Protein AF-A0A5J4XM76-F1 (afdb_monomer)

Solvent-accessible surface area (backbone atoms only — not comparable to full-atom values): 7111 Å² total; per-residue (Å²): 136,79,88,76,78,77,72,75,62,87,79,72,77,69,90,67,58,90,87,62,90,78,57,60,19,90,88,78,70,42,76,53,85,45,40,11,32,33,34,82,80,26,38,50,35,26,38,70,64,37,71,64,51,81,80,51,97,56,82,68,82,48,66,47,76,49,61,82,87,66,57,77,40,66,38,89,89,71,36,30,52,26,81,40,70,67,57,42,52,53,51,53,53,54,51,51,51,54,47,69,75,51,71,86,72,69,78,78,76,82,128

Foldseek 3Di:
DDPDPPPPPPDPPDPQPPPHDFDAFPPPRHTAPKWKAFPPLQAIGRPVVVVVVPPDPDDGPDIDIDDPVQDWDAAPVRNHIDSDPVVNVVVVVVVVVVCVVPVPDDDPPDD

Sequence (111 aa):
MAQKDAQAQIGQLHNRATGSKTHFCISCNFPVAVYGRTWPCLHTYCLSCASDLDKCRTDVARVERIPCEQGLFISPATLQGFKTEQELAEHARQVKTNIAAHPALTPVAAR

Mean predicted aligned error: 10.76 Å

Nearest PDB structures (foldseek):
  3vk6-assembly1_A-2  TM=5.866E-01  e=1.531E-03  Mus musculus
  2yu4-assembly1_A  TM=4.021E-01  e=2.283E+00  Homo sapiens
  7p47-assembly1_A  TM=3.131E-01  e=4.384E+00  Saccharomyces cerevisiae
  8ro1-assembly1_q  TM=3.365E-01  e=4.995E+00  Caenorhabditis elegans
  8wjl-assembly1_C  TM=2.214E-01  e=2.283E+00  Saccharomyces cerevisiae S288C

pLDDT: mean 78.37, std 18.32, range [33.97, 95.56]

Secondary structure 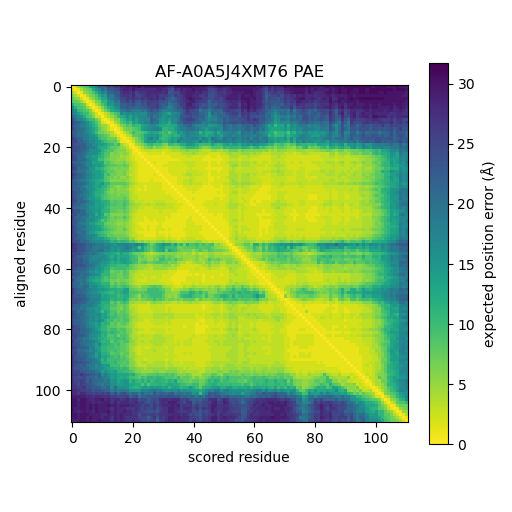(DSSP, 8-state):
---------TT------TT----B-TTT-SBPSSEEEEETT-BEEEHHHHHT-TT-SS---EEEEEPGGG--EE-TTT-BEESSHHHHHHHHHHHHHHHHH----------

Structure (mmCIF, N/CA/C/O backbone):
data_AF-A0A5J4XM76-F1
#
_entry.id   AF-A0A5J4XM76-F1
#
loop_
_atom_site.group_PDB
_atom_site.id
_atom_site.type_symbol
_atom_site.label_atom_id
_atom_site.label_alt_id
_atom_site.label_comp_id
_atom_site.label_asym_id
_atom_site.label_entity_id
_atom_site.label_seq_id
_atom_site.pdbx_PDB_ins_code
_atom_site.Cartn_x
_atom_site.Cartn_y
_atom_site.Cartn_z
_atom_site.occupancy
_atom_site.B_iso_or_equiv
_atom_site.auth_seq_id
_atom_site.auth_comp_id
_atom_site.auth_asym_id
_atom_site.auth_atom_id
_atom_site.pdbx_PDB_model_num
ATOM 1 N N . MET A 1 1 ? -6.686 1.970 38.652 1.00 33.97 1 MET A N 1
ATOM 2 C CA . MET A 1 1 ? -7.791 1.086 38.226 1.00 33.97 1 MET A CA 1
ATOM 3 C C . MET A 1 1 ? -8.083 1.370 36.757 1.00 33.97 1 MET A C 1
ATOM 5 O O . MET A 1 1 ? -8.403 2.502 36.440 1.00 33.97 1 MET A O 1
ATOM 9 N N . ALA A 1 2 ? -7.862 0.355 35.912 1.00 38.84 2 ALA A N 1
ATOM 10 C CA . ALA A 1 2 ? -8.247 0.185 34.503 1.00 38.84 2 ALA A CA 1
ATOM 11 C C . ALA A 1 2 ? -8.014 1.348 33.508 1.00 38.84 2 ALA A C 1
ATOM 13 O O . ALA A 1 2 ? -8.884 2.190 33.292 1.00 38.84 2 ALA A O 1
ATOM 14 N N . GLN A 1 3 ? -6.878 1.298 32.800 1.00 39.31 3 GLN A N 1
ATOM 15 C CA . GLN A 1 3 ? -6.765 1.847 31.446 1.00 39.31 3 GLN A CA 1
ATOM 16 C C . GLN A 1 3 ? -7.721 1.047 30.556 1.00 39.31 3 GLN A C 1
ATOM 18 O O . GLN A 1 3 ? -7.561 -0.158 30.382 1.00 39.31 3 GLN A O 1
ATOM 23 N N . LYS A 1 4 ? -8.780 1.697 30.078 1.00 35.94 4 LYS A N 1
ATOM 24 C CA . LYS A 1 4 ? -9.735 1.096 29.153 1.00 35.94 4 LYS A CA 1
ATOM 25 C C . LYS A 1 4 ? -9.160 1.296 27.760 1.00 35.94 4 LYS A C 1
ATOM 27 O O . LYS A 1 4 ? -9.349 2.356 27.169 1.00 35.94 4 LYS A O 1
ATOM 32 N N . ASP A 1 5 ? -8.402 0.310 27.293 1.00 38.38 5 ASP A N 1
ATOM 33 C CA . ASP A 1 5 ? -7.953 0.240 25.909 1.00 38.38 5 ASP A CA 1
ATOM 34 C C . ASP A 1 5 ? -9.181 0.417 25.017 1.00 38.38 5 ASP A C 1
ATOM 36 O O . ASP A 1 5 ? -10.093 -0.415 24.999 1.00 38.38 5 ASP A O 1
ATOM 40 N N . ALA A 1 6 ? -9.254 1.566 24.344 1.00 48.53 6 ALA A N 1
ATOM 41 C CA . ALA A 1 6 ? -10.253 1.828 23.331 1.00 48.53 6 ALA A CA 1
ATOM 42 C C . ALA A 1 6 ? -9.966 0.853 22.194 1.00 48.53 6 ALA A C 1
ATOM 44 O O . ALA A 1 6 ? -9.147 1.109 21.313 1.00 48.53 6 ALA A O 1
ATOM 45 N N . GLN A 1 7 ? -10.597 -0.313 22.278 1.00 47.38 7 GLN A N 1
ATOM 46 C CA . GLN A 1 7 ? -10.613 -1.326 21.249 1.00 47.38 7 GLN A CA 1
ATOM 47 C C . GLN A 1 7 ? -11.178 -0.652 20.002 1.00 47.38 7 GLN A C 1
ATOM 49 O O . GLN A 1 7 ? -12.389 -0.487 19.870 1.00 47.38 7 GLN A O 1
ATOM 54 N N . ALA A 1 8 ? -10.281 -0.153 19.146 1.00 48.31 8 ALA A N 1
ATOM 55 C CA . ALA A 1 8 ? -10.629 0.532 17.917 1.00 48.31 8 ALA A CA 1
ATOM 56 C C . ALA A 1 8 ? -11.474 -0.441 17.101 1.00 48.31 8 ALA A C 1
ATOM 58 O O . ALA A 1 8 ? -10.967 -1.423 16.555 1.00 48.31 8 ALA A O 1
ATOM 59 N N . GLN A 1 9 ? -12.781 -0.205 17.125 1.00 47.38 9 GLN A N 1
ATOM 60 C CA . GLN A 1 9 ? -13.790 -1.072 16.556 1.00 47.38 9 GLN A CA 1
ATOM 61 C C . GLN A 1 9 ? -13.486 -1.194 15.062 1.00 47.38 9 GLN A C 1
ATOM 63 O O . GLN A 1 9 ? -13.622 -0.240 14.292 1.00 47.38 9 GLN A O 1
ATOM 68 N N . ILE A 1 10 ? -12.959 -2.354 14.668 1.00 47.81 10 ILE A N 1
ATOM 69 C CA . ILE A 1 10 ? -12.607 -2.650 13.283 1.00 47.81 10 ILE A CA 1
ATOM 70 C C . ILE A 1 10 ? -13.899 -2.504 12.474 1.00 47.81 10 ILE A C 1
ATOM 72 O O . ILE A 1 10 ? -14.883 -3.179 12.761 1.00 47.81 10 ILE A O 1
ATOM 76 N N . GLY A 1 11 ? -13.907 -1.589 11.502 1.00 51.78 11 GLY A N 1
ATOM 77 C CA . GLY A 1 11 ? -15.078 -1.336 10.662 1.00 51.78 11 GLY A CA 1
ATOM 78 C C . GLY A 1 11 ? -15.863 -0.057 10.956 1.00 51.78 11 GLY A C 1
ATOM 79 O O . GLY A 1 11 ? -16.968 0.071 10.434 1.00 51.78 11 GLY A O 1
ATOM 80 N N . GLN A 1 12 ? -15.338 0.912 11.723 1.00 52.78 12 GLN A N 1
ATOM 81 C CA . GLN A 1 12 ? -15.961 2.241 11.737 1.00 52.78 12 GLN A CA 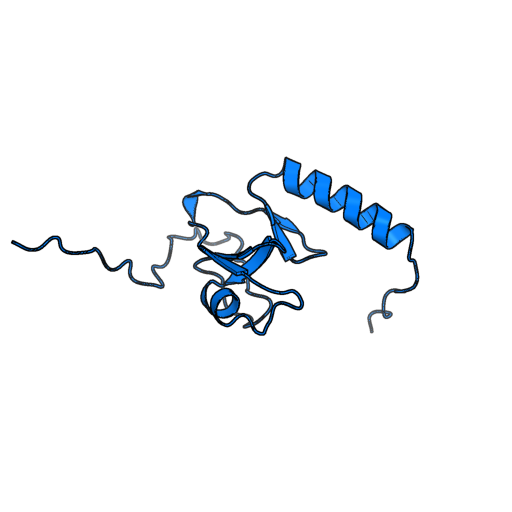1
ATOM 82 C C . GLN A 1 12 ? -16.049 2.813 10.313 1.00 52.78 12 GLN A C 1
ATOM 84 O O . GLN A 1 12 ? -15.040 3.026 9.631 1.00 52.78 12 GLN A O 1
ATOM 89 N N . LEU A 1 13 ? -17.287 3.061 9.884 1.00 53.25 13 LEU A N 1
ATOM 90 C CA . LEU A 1 13 ? -17.622 3.824 8.692 1.00 53.25 13 LEU A CA 1
ATOM 91 C C . LEU A 1 13 ? -17.057 5.233 8.873 1.00 53.25 13 LEU A C 1
ATOM 93 O O . LEU A 1 13 ? -17.649 6.070 9.550 1.00 53.25 13 LEU A O 1
ATOM 97 N N . HIS A 1 14 ? -15.900 5.501 8.269 1.00 59.56 14 HIS A N 1
ATOM 98 C CA . HIS A 1 14 ? -15.515 6.881 8.000 1.00 59.56 14 HIS A CA 1
ATOM 99 C C . HIS A 1 14 ? -16.675 7.553 7.266 1.00 59.56 14 HIS A C 1
ATOM 101 O O . HIS A 1 14 ? -17.270 6.939 6.374 1.00 59.56 14 HIS A O 1
ATOM 107 N N . ASN A 1 15 ? -16.985 8.799 7.629 1.00 58.00 15 ASN A N 1
ATOM 108 C CA . ASN A 1 15 ? -18.004 9.583 6.945 1.00 58.00 15 ASN A CA 1
ATOM 109 C C . ASN A 1 15 ? -17.481 9.942 5.545 1.00 58.00 15 ASN A C 1
ATOM 111 O O . ASN A 1 15 ? -16.861 10.980 5.319 1.00 58.00 15 ASN A O 1
ATOM 115 N N . ARG A 1 16 ? -17.616 8.992 4.622 1.00 61.66 16 ARG A N 1
ATOM 116 C CA . ARG A 1 16 ? -17.251 9.138 3.221 1.00 61.66 16 ARG A CA 1
ATOM 117 C C . ARG A 1 16 ? -18.349 9.970 2.586 1.00 61.66 16 ARG A C 1
ATOM 119 O O . ARG A 1 16 ? -19.467 9.487 2.435 1.00 61.66 16 ARG A O 1
ATOM 126 N N . ALA A 1 17 ? -18.036 11.214 2.227 1.00 58.47 17 ALA A N 1
ATOM 127 C CA . ALA A 1 17 ? -18.958 12.036 1.456 1.00 58.47 17 ALA A CA 1
ATOM 128 C C . ALA A 1 17 ? -19.424 11.245 0.222 1.00 58.47 17 ALA A C 1
ATOM 130 O O . ALA A 1 17 ? -18.605 10.613 -0.461 1.00 58.47 17 ALA A O 1
ATOM 131 N N . THR A 1 18 ? -20.731 11.245 -0.040 1.00 53.22 18 THR A N 1
ATOM 132 C CA . THR A 1 18 ? -21.314 10.613 -1.228 1.00 53.22 18 THR A CA 1
ATOM 133 C C . THR A 1 18 ? -20.566 11.093 -2.475 1.00 53.22 18 THR A C 1
ATOM 135 O O . THR A 1 18 ? -20.424 12.294 -2.685 1.00 53.22 18 THR A O 1
ATOM 138 N N . GLY A 1 19 ? -20.039 10.159 -3.274 1.00 58.53 19 GLY A N 1
ATOM 139 C CA . GLY A 1 19 ? -19.197 10.454 -4.445 1.00 58.53 19 GLY A CA 1
ATOM 140 C C . GLY A 1 19 ? -17.680 10.343 -4.217 1.00 58.53 19 GLY A C 1
ATOM 141 O O . GLY A 1 19 ? -16.917 10.411 -5.179 1.00 58.53 19 GLY A O 1
ATOM 142 N N . SER A 1 20 ? -17.214 10.119 -2.984 1.00 68.62 20 SER A N 1
ATOM 143 C CA . SER A 1 20 ? -15.793 9.842 -2.718 1.00 68.62 20 SER A CA 1
ATOM 144 C C . SER A 1 20 ? -15.363 8.470 -3.261 1.00 68.62 20 SER A C 1
ATOM 146 O O . SER A 1 20 ? -16.063 7.462 -3.124 1.00 68.62 20 SER A O 1
ATOM 148 N N . LYS A 1 21 ? -14.187 8.424 -3.904 1.00 72.38 21 LYS A N 1
ATOM 149 C CA . LYS A 1 21 ? -13.643 7.196 -4.502 1.00 72.38 21 LYS A CA 1
ATOM 150 C C . LYS A 1 21 ? -13.337 6.178 -3.401 1.00 72.38 21 LYS A C 1
ATOM 152 O O . LYS A 1 21 ? -12.589 6.462 -2.470 1.00 72.38 21 LYS A O 1
ATOM 157 N N . THR A 1 22 ? -13.900 4.979 -3.525 1.00 81.88 22 THR A N 1
ATOM 158 C CA . THR A 1 22 ? -13.629 3.850 -2.628 1.00 81.88 22 THR A CA 1
ATOM 159 C C . THR A 1 22 ? -12.720 2.852 -3.324 1.00 81.88 22 THR A C 1
ATOM 161 O O . THR A 1 22 ? -12.989 2.436 -4.446 1.00 81.88 22 THR A O 1
ATOM 164 N N . HIS A 1 23 ? -11.643 2.463 -2.648 1.00 87.00 23 HIS A N 1
ATOM 165 C CA . HIS A 1 23 ? -10.743 1.428 -3.135 1.00 87.00 23 HIS A CA 1
ATOM 166 C C . HIS A 1 23 ? -11.276 0.055 -2.732 1.00 87.00 23 HIS A C 1
ATOM 168 O O . HIS A 1 23 ? -11.796 -0.119 -1.626 1.00 87.00 23 HIS A O 1
ATOM 174 N N . PHE A 1 24 ? -11.094 -0.917 -3.617 1.00 90.94 24 PHE A N 1
ATOM 175 C CA . PHE A 1 24 ? -11.437 -2.314 -3.389 1.00 90.94 24 PHE A CA 1
ATOM 176 C C . PHE A 1 24 ? -10.154 -3.129 -3.280 1.00 90.94 24 PHE A C 1
ATOM 178 O O . PHE A 1 24 ? -9.197 -2.905 -4.022 1.00 90.94 24 PHE A O 1
ATOM 185 N N . CYS A 1 25 ? -10.110 -4.058 -2.328 1.00 91.62 25 CYS A N 1
ATOM 186 C CA . CYS A 1 25 ? -8.972 -4.954 -2.209 1.00 91.62 25 CYS A CA 1
ATOM 187 C C . CYS A 1 25 ? -8.967 -5.923 -3.390 1.00 91.62 25 CYS A C 1
ATOM 189 O O . CYS A 1 25 ? -9.942 -6.634 -3.596 1.00 91.62 25 CYS A O 1
ATOM 191 N N . ILE A 1 26 ? -7.849 -6.021 -4.107 1.00 89.94 26 ILE A N 1
ATOM 192 C CA . ILE A 1 26 ? -7.730 -6.940 -5.247 1.00 89.94 26 ILE A CA 1
ATOM 193 C C . ILE A 1 26 ? -7.840 -8.425 -4.853 1.00 89.94 26 ILE A C 1
ATOM 195 O O . ILE A 1 26 ? -8.186 -9.253 -5.685 1.00 89.94 26 ILE A O 1
ATOM 199 N N . SER A 1 27 ? -7.561 -8.770 -3.591 1.00 90.88 27 SER A N 1
ATOM 200 C CA . SER A 1 27 ? -7.591 -10.159 -3.113 1.00 90.88 27 SER A CA 1
ATOM 201 C C . SER A 1 27 ? -9.007 -10.631 -2.765 1.00 90.88 27 SER A C 1
ATOM 203 O O . SER A 1 27 ? -9.424 -11.698 -3.205 1.00 90.88 27 SER A O 1
ATOM 205 N N . CYS A 1 28 ? -9.758 -9.845 -1.985 1.00 92.44 28 CYS A N 1
ATOM 206 C CA . CYS A 1 28 ? -11.095 -10.231 -1.514 1.00 92.44 28 CYS A CA 1
ATOM 207 C C . CYS A 1 28 ? -12.251 -9.477 -2.184 1.00 92.44 28 CYS A C 1
ATOM 209 O O . CYS A 1 28 ? -13.407 -9.757 -1.891 1.00 92.44 28 CYS A O 1
ATOM 211 N N . ASN A 1 29 ? -11.957 -8.512 -3.058 1.00 93.50 29 ASN A N 1
ATOM 212 C CA . ASN A 1 29 ? -12.925 -7.657 -3.748 1.00 93.50 29 ASN A CA 1
ATOM 213 C C . ASN A 1 29 ? -13.890 -6.882 -2.825 1.00 93.50 29 ASN A C 1
ATOM 215 O O . ASN A 1 29 ? -14.963 -6.458 -3.248 1.00 93.50 29 ASN A O 1
ATOM 219 N N . PHE A 1 30 ? -13.507 -6.660 -1.564 1.00 90.50 30 PHE A N 1
ATOM 220 C CA . PHE A 1 30 ? -14.269 -5.841 -0.621 1.00 90.50 30 PHE A CA 1
ATOM 221 C C . PHE A 1 30 ? -13.698 -4.420 -0.501 1.00 90.50 30 PHE A C 1
ATOM 223 O O . PHE A 1 30 ? -12.486 -4.228 -0.673 1.00 90.50 30 PHE A O 1
ATOM 230 N N . PRO A 1 31 ? -14.539 -3.418 -0.174 1.00 90.50 31 PRO A N 1
ATOM 231 C CA . PRO A 1 31 ? -14.085 -2.069 0.141 1.00 90.50 31 PRO A CA 1
ATOM 232 C C . PRO A 1 31 ? -13.003 -2.062 1.223 1.00 90.50 31 PRO A C 1
ATOM 234 O O . PRO A 1 31 ? -13.156 -2.673 2.282 1.00 90.50 31 PRO A O 1
ATOM 237 N N . VAL A 1 32 ? -11.912 -1.334 0.987 1.00 88.56 32 VAL A N 1
ATOM 238 C CA . VAL A 1 32 ? -10.830 -1.232 1.969 1.00 88.56 32 VAL A CA 1
ATOM 239 C C . VAL A 1 32 ? -11.187 -0.193 3.030 1.00 88.56 32 VAL A C 1
ATOM 241 O O . VAL A 1 32 ? -11.328 0.997 2.731 1.00 88.56 32 VAL A O 1
ATOM 244 N N . ALA A 1 33 ? -11.329 -0.650 4.275 1.00 87.12 33 ALA A N 1
ATOM 245 C CA . ALA A 1 33 ? -11.465 0.214 5.449 1.00 87.12 33 ALA A CA 1
ATOM 246 C C . ALA A 1 33 ? -10.101 0.599 6.039 1.00 87.12 33 ALA A C 1
ATOM 248 O O . ALA A 1 33 ? -9.893 1.746 6.412 1.00 87.12 33 ALA A O 1
ATOM 249 N N . VAL A 1 34 ? -9.173 -0.360 6.103 1.00 88.31 34 VAL A N 1
ATOM 250 C CA . VAL A 1 34 ? -7.813 -0.181 6.625 1.00 88.31 34 VAL A CA 1
ATOM 251 C C . VAL A 1 34 ? -6.847 -0.902 5.700 1.00 88.31 34 VAL A C 1
ATOM 253 O O . VAL A 1 34 ? -7.082 -2.062 5.346 1.00 88.31 34 VAL A O 1
ATOM 256 N N . TYR A 1 35 ? -5.764 -0.228 5.327 1.00 92.69 35 TYR A N 1
ATOM 257 C CA . TYR A 1 35 ? -4.716 -0.817 4.505 1.00 92.69 35 TYR A CA 1
ATOM 258 C C . TYR A 1 35 ? -3.686 -1.557 5.354 1.00 92.69 35 TYR A C 1
ATOM 260 O O . TYR A 1 35 ? -3.312 -1.113 6.442 1.00 92.69 35 TYR A O 1
ATOM 268 N N . GLY A 1 36 ? -3.203 -2.674 4.819 1.00 93.56 36 GLY A N 1
ATOM 269 C CA . GLY A 1 36 ? -1.998 -3.347 5.283 1.00 93.56 36 GLY A CA 1
ATOM 270 C C . GLY A 1 36 ? -0.934 -3.298 4.191 1.00 93.56 36 GLY A C 1
ATOM 271 O O . GLY A 1 36 ? -1.219 -3.651 3.045 1.00 93.56 36 GLY A O 1
ATOM 272 N N . ARG A 1 37 ? 0.277 -2.862 4.546 1.00 94.50 37 ARG A N 1
ATOM 273 C CA . ARG A 1 37 ? 1.453 -2.836 3.671 1.00 94.50 37 ARG A CA 1
ATOM 274 C C . ARG A 1 37 ? 2.456 -3.896 4.109 1.00 94.50 37 ARG A C 1
ATOM 276 O O . ARG A 1 37 ? 2.907 -3.892 5.250 1.00 94.50 37 ARG A O 1
ATOM 283 N N . THR A 1 38 ? 2.825 -4.797 3.213 1.00 94.38 38 THR A N 1
ATOM 284 C CA . THR A 1 38 ? 3.783 -5.872 3.494 1.00 94.38 38 THR A CA 1
ATOM 285 C C . THR A 1 38 ? 5.220 -5.356 3.401 1.00 94.38 38 THR A C 1
ATOM 287 O O . THR A 1 38 ? 5.545 -4.546 2.539 1.00 94.38 38 THR A O 1
ATOM 290 N N . TRP A 1 39 ? 6.118 -5.829 4.261 1.00 92.75 39 TRP A N 1
ATOM 291 C CA . TRP A 1 39 ? 7.550 -5.508 4.211 1.00 92.75 39 TRP A CA 1
ATOM 292 C C . TRP A 1 39 ? 8.349 -6.779 3.885 1.00 92.75 39 TRP A C 1
ATOM 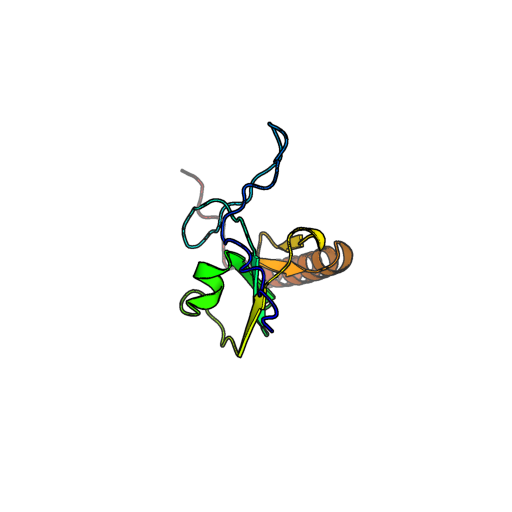294 O O . TRP A 1 39 ? 8.049 -7.808 4.497 1.00 92.75 39 TRP A O 1
ATOM 304 N N . PRO A 1 40 ? 9.360 -6.747 2.988 1.00 92.69 40 PRO A N 1
ATOM 305 C CA . PRO A 1 40 ? 9.975 -5.581 2.324 1.00 92.69 40 PRO A CA 1
ATOM 306 C C . PRO A 1 40 ? 9.340 -5.153 1.010 1.00 92.69 40 PRO A C 1
ATOM 308 O O . PRO A 1 40 ? 9.658 -4.081 0.512 1.00 92.69 40 PRO A O 1
ATOM 311 N N . CYS A 1 41 ? 8.489 -5.980 0.416 1.00 93.00 41 CYS A N 1
ATOM 312 C CA . CYS A 1 41 ? 8.031 -5.760 -0.954 1.00 93.00 41 CYS A CA 1
ATOM 313 C C . CYS A 1 41 ? 7.093 -4.558 -1.125 1.00 93.00 41 CYS A C 1
ATOM 315 O O . CYS A 1 41 ? 6.895 -4.114 -2.247 1.00 93.00 41 CYS A O 1
ATOM 317 N N . LEU A 1 42 ? 6.536 -4.006 -0.046 1.00 94.62 42 LEU A N 1
ATOM 318 C CA . LEU A 1 42 ? 5.638 -2.843 -0.025 1.00 94.62 42 LEU A CA 1
ATOM 319 C C . LEU A 1 42 ? 4.274 -3.056 -0.691 1.00 94.62 42 LEU A C 1
ATOM 321 O O . LEU A 1 42 ? 3.526 -2.088 -0.840 1.00 94.62 42 LEU A O 1
ATOM 325 N N . HIS A 1 43 ? 3.906 -4.285 -1.061 1.00 94.56 43 HIS A N 1
ATOM 326 C CA . HIS A 1 43 ? 2.569 -4.573 -1.582 1.00 94.56 43 HIS A CA 1
ATOM 327 C C . HIS A 1 43 ? 1.480 -4.192 -0.575 1.00 94.56 43 HIS A C 1
ATOM 329 O O . HIS A 1 43 ? 1.627 -4.358 0.636 1.00 94.56 43 HIS A O 1
ATOM 335 N N . THR A 1 44 ? 0.383 -3.648 -1.089 1.00 94.44 44 THR A N 1
ATOM 336 C CA . THR A 1 44 ? -0.700 -3.084 -0.289 1.00 94.44 44 THR A CA 1
ATOM 337 C C . THR A 1 44 ? -2.011 -3.807 -0.563 1.00 94.44 44 THR A C 1
ATOM 339 O O . THR A 1 44 ? -2.459 -3.906 -1.704 1.00 94.44 44 THR A O 1
ATOM 342 N N . TYR A 1 45 ? -2.664 -4.252 0.510 1.00 94.00 45 TYR A N 1
ATOM 343 C CA . TYR A 1 45 ? -3.971 -4.913 0.493 1.00 94.00 45 TYR A CA 1
ATOM 344 C C . TYR A 1 45 ? -4.880 -4.318 1.581 1.00 94.00 45 TYR A C 1
ATOM 346 O O . TYR A 1 45 ? -4.487 -3.388 2.291 1.00 94.00 45 TYR A O 1
ATOM 354 N N . CYS A 1 46 ? -6.098 -4.848 1.752 1.00 93.06 46 CYS A N 1
ATOM 355 C CA . CYS A 1 46 ? -6.806 -4.621 3.012 1.00 93.06 46 CYS A CA 1
ATOM 356 C C . CYS A 1 46 ? -6.047 -5.313 4.151 1.00 93.06 46 CYS A C 1
ATOM 358 O O . CYS A 1 46 ? -5.347 -6.300 3.919 1.00 93.06 46 CYS A O 1
ATOM 360 N N . LEU A 1 47 ? -6.188 -4.806 5.375 1.00 92.50 47 LEU A N 1
ATOM 361 C CA . LEU A 1 47 ? -5.445 -5.319 6.525 1.00 92.50 47 LEU A CA 1
ATOM 362 C C . LEU A 1 47 ? -5.613 -6.836 6.706 1.00 92.50 47 LEU A C 1
ATOM 364 O O . LEU A 1 47 ? -4.620 -7.518 6.913 1.00 92.50 47 LEU A O 1
ATOM 368 N N . SER A 1 48 ? -6.832 -7.363 6.553 1.00 92.38 48 SER A N 1
ATOM 369 C CA . SER A 1 48 ? -7.101 -8.803 6.664 1.00 92.38 48 SER A CA 1
ATOM 370 C C . SER A 1 48 ? -6.314 -9.616 5.634 1.00 92.38 48 SER A C 1
ATOM 372 O O . SER A 1 48 ? -5.538 -10.484 6.008 1.00 92.38 48 SER A O 1
ATOM 374 N N . CYS A 1 49 ? -6.413 -9.276 4.344 1.00 93.19 49 CYS A N 1
ATOM 375 C CA . CYS A 1 49 ? -5.673 -9.999 3.306 1.00 93.19 49 CYS A CA 1
ATOM 376 C C . CYS A 1 49 ? -4.157 -9.801 3.396 1.00 93.19 49 CYS A C 1
ATOM 378 O O . CYS A 1 49 ? -3.411 -10.670 2.956 1.00 93.19 49 CYS A O 1
ATOM 380 N N . ALA A 1 50 ? -3.695 -8.665 3.924 1.00 92.69 50 ALA A N 1
ATOM 381 C CA . ALA A 1 50 ? -2.277 -8.461 4.177 1.00 92.69 50 ALA A CA 1
ATOM 382 C C . ALA A 1 50 ? -1.783 -9.381 5.302 1.00 92.69 50 ALA A C 1
ATOM 384 O O . ALA A 1 50 ? -0.691 -9.917 5.182 1.00 92.69 50 ALA A O 1
ATOM 385 N N . SER A 1 51 ? -2.575 -9.583 6.360 1.00 90.19 51 SER A N 1
ATOM 386 C CA . SER A 1 51 ? -2.244 -10.458 7.493 1.00 90.19 51 SER A CA 1
ATOM 387 C C . SER A 1 51 ? -2.246 -11.947 7.160 1.00 90.19 51 SER A C 1
ATOM 389 O O . SER A 1 51 ? -1.514 -12.687 7.807 1.00 90.19 51 SER A O 1
ATOM 391 N N . ASP A 1 52 ? -3.008 -12.377 6.154 1.00 87.25 52 ASP A N 1
ATOM 392 C CA . ASP A 1 52 ? -3.062 -13.788 5.752 1.00 87.25 52 ASP A CA 1
ATOM 393 C C . ASP A 1 52 ? -1.802 -14.253 4.991 1.00 87.25 52 ASP A C 1
ATOM 395 O O . ASP A 1 52 ? -1.670 -15.446 4.765 1.00 87.25 52 ASP A O 1
ATOM 399 N N . LEU A 1 53 ? -0.880 -13.337 4.629 1.00 71.38 53 LEU A N 1
ATOM 400 C CA . LEU A 1 53 ? 0.454 -13.513 4.002 1.00 71.38 53 LEU A CA 1
ATOM 401 C C . LEU A 1 53 ? 0.541 -14.322 2.684 1.00 71.38 53 LEU A C 1
ATOM 403 O O . LEU A 1 53 ? 1.364 -13.989 1.833 1.00 71.38 53 LEU A O 1
ATOM 407 N N . ASP A 1 54 ? -0.346 -15.284 2.441 1.00 70.31 54 ASP A N 1
ATOM 408 C CA . ASP A 1 54 ? -0.364 -16.230 1.316 1.00 70.31 54 ASP A CA 1
ATOM 409 C C . ASP A 1 54 ? -0.536 -15.570 -0.058 1.00 70.31 54 ASP A C 1
ATOM 411 O O . ASP A 1 54 ? -0.303 -16.174 -1.106 1.00 70.31 54 ASP A O 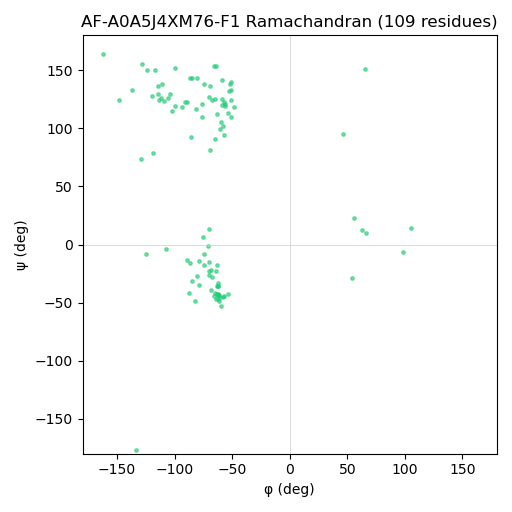1
ATOM 415 N N . LYS A 1 55 ? -1.002 -14.320 -0.085 1.00 71.00 55 LYS A N 1
ATOM 416 C CA . LYS A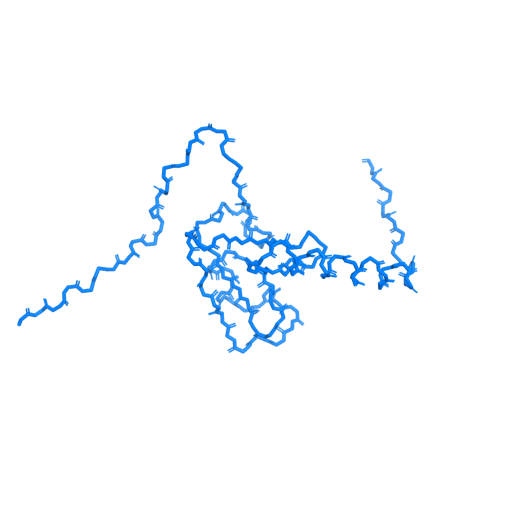 1 55 ? -1.286 -13.588 -1.328 1.00 71.00 55 LYS A CA 1
ATOM 417 C C . LYS A 1 55 ? -0.066 -12.862 -1.880 1.00 71.00 55 LYS A C 1
ATOM 419 O O . LYS A 1 55 ? -0.072 -12.454 -3.042 1.00 71.00 55 LYS A O 1
ATOM 424 N N . CYS A 1 56 ? 0.975 -12.688 -1.072 1.00 82.44 56 CYS A N 1
ATOM 425 C CA . CYS A 1 56 ? 2.191 -12.027 -1.503 1.00 82.44 56 CYS A CA 1
ATOM 426 C C . CYS A 1 56 ? 3.161 -13.054 -2.099 1.00 82.44 56 CYS A C 1
ATOM 428 O O . CYS A 1 56 ? 3.564 -13.993 -1.429 1.00 82.44 56 CYS A O 1
ATOM 430 N N . ARG A 1 57 ? 3.581 -12.860 -3.354 1.00 79.06 57 ARG A N 1
ATOM 431 C CA . ARG A 1 57 ? 4.547 -13.751 -4.035 1.00 79.06 57 ARG A CA 1
ATOM 432 C C . ARG A 1 57 ? 5.984 -13.660 -3.500 1.00 79.06 57 ARG A C 1
ATOM 434 O O . ARG A 1 57 ? 6.872 -14.312 -4.032 1.00 79.06 57 ARG A O 1
ATOM 441 N N . THR A 1 58 ? 6.225 -12.800 -2.520 1.00 83.25 58 THR A N 1
ATOM 442 C CA . THR A 1 58 ? 7.542 -12.522 -1.942 1.00 83.25 58 THR A CA 1
ATOM 443 C C . THR A 1 58 ? 7.485 -12.762 -0.447 1.00 83.25 58 THR A C 1
ATOM 445 O O . THR A 1 58 ? 6.451 -12.467 0.153 1.00 83.25 58 THR A O 1
ATOM 448 N N . ASP A 1 59 ? 8.603 -13.154 0.157 1.00 85.38 59 ASP A N 1
ATOM 449 C CA . ASP A 1 59 ? 8.693 -13.346 1.603 1.00 85.38 59 ASP A CA 1
ATOM 450 C C . ASP A 1 59 ? 8.302 -12.072 2.356 1.00 85.38 59 ASP A C 1
ATOM 452 O O . ASP A 1 59 ? 8.887 -11.000 2.171 1.00 85.38 59 ASP A O 1
ATOM 456 N N . VAL A 1 60 ? 7.275 -12.182 3.197 1.00 90.44 60 VAL A N 1
ATOM 457 C CA . VAL A 1 60 ? 6.782 -11.073 4.011 1.00 90.44 60 VAL A CA 1
ATOM 458 C C . VAL A 1 60 ? 7.290 -11.247 5.432 1.00 90.44 60 VAL A C 1
ATOM 460 O O . VAL A 1 60 ? 6.897 -12.170 6.137 1.00 90.44 60 VAL A O 1
ATOM 463 N N . ALA A 1 61 ? 8.128 -10.314 5.875 1.00 90.62 61 ALA A N 1
ATOM 464 C CA . ALA A 1 61 ? 8.636 -10.305 7.243 1.00 90.62 61 ALA A CA 1
ATOM 465 C C . ALA A 1 61 ? 7.611 -9.736 8.234 1.00 90.62 61 ALA A C 1
ATOM 467 O O . ALA A 1 61 ? 7.560 -10.145 9.391 1.00 90.62 61 ALA A O 1
ATOM 468 N N . ARG A 1 62 ? 6.822 -8.744 7.801 1.00 92.81 62 ARG A N 1
ATOM 469 C CA . ARG A 1 62 ? 5.788 -8.101 8.625 1.00 92.81 62 ARG A CA 1
ATOM 470 C C . ARG A 1 62 ? 4.770 -7.340 7.785 1.00 92.81 62 ARG A C 1
ATOM 472 O O . ARG A 1 62 ? 5.043 -6.976 6.641 1.00 92.81 62 ARG A O 1
ATOM 479 N N . VAL A 1 63 ? 3.642 -7.020 8.412 1.00 93.69 63 VAL A N 1
ATOM 480 C CA . VAL A 1 63 ? 2.593 -6.157 7.860 1.00 93.69 63 VAL A CA 1
ATOM 481 C C . VAL A 1 63 ? 2.507 -4.875 8.681 1.00 93.69 63 VAL A C 1
ATOM 483 O O . VAL A 1 63 ? 2.321 -4.906 9.895 1.00 93.69 63 VAL A O 1
ATOM 486 N N . GLU A 1 64 ? 2.641 -3.737 8.012 1.00 93.31 64 GLU A N 1
ATOM 487 C CA . GLU A 1 64 ? 2.429 -2.406 8.566 1.00 93.31 64 GLU A CA 1
ATOM 488 C C . GLU A 1 64 ? 0.971 -1.992 8.342 1.00 93.31 64 GLU A C 1
ATOM 490 O O . GLU A 1 64 ? 0.487 -1.945 7.209 1.00 93.31 64 GLU A O 1
ATOM 495 N N . ARG A 1 65 ? 0.259 -1.678 9.424 1.00 92.50 65 ARG A N 1
ATOM 496 C CA . ARG A 1 65 ? -1.081 -1.092 9.351 1.00 92.50 65 ARG A CA 1
ATOM 497 C C . ARG A 1 65 ? -0.953 0.385 8.986 1.00 92.50 65 ARG A C 1
ATOM 499 O O . ARG A 1 65 ? -0.346 1.133 9.744 1.00 92.50 65 ARG A O 1
ATOM 506 N N . ILE A 1 66 ? -1.555 0.805 7.874 1.00 90.25 66 ILE A N 1
ATOM 507 C CA . ILE A 1 66 ? -1.548 2.211 7.450 1.00 90.25 66 ILE A CA 1
ATOM 508 C C . ILE A 1 66 ? -2.822 2.897 7.973 1.00 90.25 66 ILE A C 1
ATOM 510 O O . ILE A 1 66 ? -3.926 2.470 7.608 1.00 90.25 66 ILE A O 1
ATOM 514 N N . PRO A 1 67 ? -2.703 3.923 8.836 1.00 80.69 67 PRO A N 1
ATOM 515 C CA . PRO A 1 67 ? -3.844 4.694 9.321 1.00 80.69 67 PRO A CA 1
ATOM 516 C C . PRO A 1 67 ? -4.542 5.460 8.193 1.00 80.69 67 PRO A C 1
ATOM 518 O O . PRO A 1 67 ? -3.915 5.827 7.198 1.00 80.69 67 PRO A O 1
ATOM 521 N N . CYS A 1 68 ? -5.838 5.738 8.353 1.00 72.38 68 CYS A N 1
ATOM 522 C CA . CYS A 1 68 ? -6.613 6.456 7.336 1.00 72.38 68 CYS A CA 1
ATOM 523 C C . CYS A 1 68 ? -6.088 7.878 7.099 1.00 72.38 68 CYS A C 1
ATOM 525 O O . CYS A 1 68 ? -6.085 8.343 5.962 1.00 72.38 68 CYS A O 1
ATOM 527 N N . GLU A 1 69 ? -5.618 8.549 8.148 1.00 73.94 69 GLU A N 1
ATOM 528 C CA . GLU A 1 69 ? -5.116 9.922 8.096 1.00 73.94 69 GLU A CA 1
ATOM 529 C C . GLU A 1 69 ? -3.802 10.090 7.320 1.00 73.94 69 GLU A C 1
ATOM 531 O O . GLU A 1 69 ? -3.503 11.192 6.867 1.00 73.94 69 GLU A O 1
ATOM 536 N N . GLN A 1 70 ? -3.012 9.027 7.146 1.00 76.56 70 GLN A N 1
ATOM 537 C CA . GLN A 1 70 ? -1.654 9.147 6.610 1.00 76.56 70 GLN A CA 1
ATOM 538 C C . GLN A 1 70 ? -1.614 9.301 5.079 1.00 76.56 70 GLN A C 1
ATOM 540 O O . GLN A 1 70 ? -0.588 9.708 4.539 1.00 76.56 70 GLN A O 1
ATOM 545 N N . GLY A 1 71 ? -2.726 9.019 4.384 1.00 77.75 71 GLY A N 1
ATOM 546 C CA . GLY A 1 71 ? -2.763 8.937 2.922 1.00 77.75 71 GLY A CA 1
ATOM 547 C C . GLY A 1 71 ? -1.917 7.769 2.390 1.00 77.75 71 GLY A C 1
ATOM 548 O O . GLY A 1 71 ? -0.959 7.323 3.019 1.00 77.75 71 GLY A O 1
ATOM 549 N N . LEU A 1 72 ? -2.287 7.211 1.236 1.00 89.19 72 LEU A N 1
ATOM 550 C CA . LEU A 1 72 ? -1.543 6.095 0.647 1.00 89.19 72 LEU A CA 1
ATOM 551 C C . LEU A 1 72 ? -1.617 6.132 -0.875 1.00 89.19 72 LEU A C 1
ATOM 553 O O . LEU A 1 72 ? -2.704 6.116 -1.455 1.00 89.19 72 LEU A O 1
ATOM 557 N N . PHE A 1 73 ? -0.452 6.138 -1.515 1.00 92.56 73 PHE A N 1
ATOM 558 C CA . PHE A 1 73 ? -0.318 6.120 -2.967 1.00 92.56 73 PHE A CA 1
ATOM 559 C C . PHE A 1 73 ? -0.004 4.700 -3.425 1.00 92.56 73 PHE A C 1
ATOM 561 O O . PHE A 1 73 ? 1.009 4.141 -3.021 1.00 92.56 73 PHE A O 1
ATOM 568 N N . ILE A 1 74 ? -0.860 4.098 -4.251 1.00 92.81 74 ILE A N 1
ATOM 569 C CA . ILE A 1 74 ? -0.716 2.695 -4.664 1.00 92.81 74 ILE A CA 1
ATOM 570 C C . ILE A 1 74 ? -0.365 2.634 -6.150 1.00 92.81 74 ILE A C 1
ATOM 572 O O . ILE A 1 74 ? -1.082 3.184 -6.986 1.00 92.81 74 ILE A O 1
ATOM 576 N N . SER A 1 75 ? 0.722 1.937 -6.484 1.00 93.56 75 SER A N 1
ATOM 577 C CA . SER A 1 75 ? 1.100 1.665 -7.871 1.00 93.56 75 SER A CA 1
ATOM 578 C C . SER A 1 75 ? 0.094 0.715 -8.526 1.00 93.56 75 SER A C 1
ATOM 580 O O . SER A 1 75 ? -0.080 -0.402 -8.037 1.00 93.56 75 SER A O 1
ATOM 582 N N . PRO A 1 76 ? -0.524 1.081 -9.662 1.00 88.38 76 PRO A N 1
ATOM 583 C CA . PRO A 1 76 ? -1.442 0.186 -10.364 1.00 88.38 76 PRO A CA 1
ATOM 584 C C . PRO A 1 76 ? -0.722 -0.997 -11.027 1.00 88.38 76 PRO A C 1
ATOM 586 O O . PRO A 1 76 ? -1.343 -2.022 -11.282 1.00 88.38 76 PRO A O 1
ATOM 589 N N . ALA A 1 77 ? 0.578 -0.867 -11.308 1.00 89.75 77 ALA A N 1
ATOM 590 C CA . ALA A 1 77 ? 1.354 -1.899 -11.9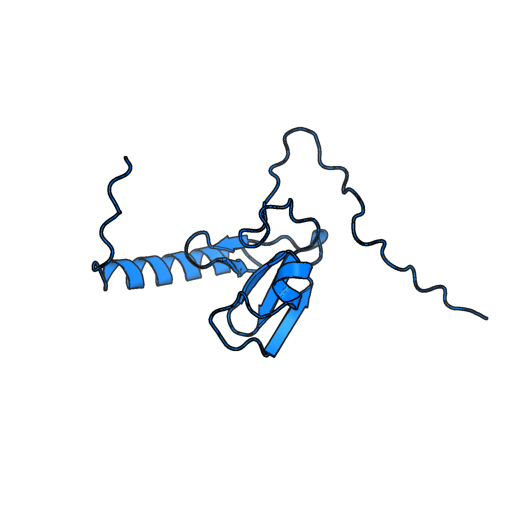91 1.00 89.75 77 ALA A CA 1
ATOM 591 C C . ALA A 1 77 ? 1.895 -2.968 -11.033 1.00 89.75 77 ALA A C 1
ATOM 593 O O . ALA A 1 77 ? 2.051 -4.120 -11.424 1.00 89.75 77 ALA A O 1
ATOM 594 N N . THR A 1 78 ? 2.202 -2.589 -9.789 1.00 91.56 78 THR A N 1
ATOM 595 C CA . THR A 1 78 ? 2.862 -3.485 -8.825 1.00 91.56 78 THR A CA 1
ATOM 596 C C . THR A 1 78 ? 2.111 -3.643 -7.513 1.00 91.56 78 THR A C 1
ATOM 598 O O . THR A 1 78 ? 2.505 -4.4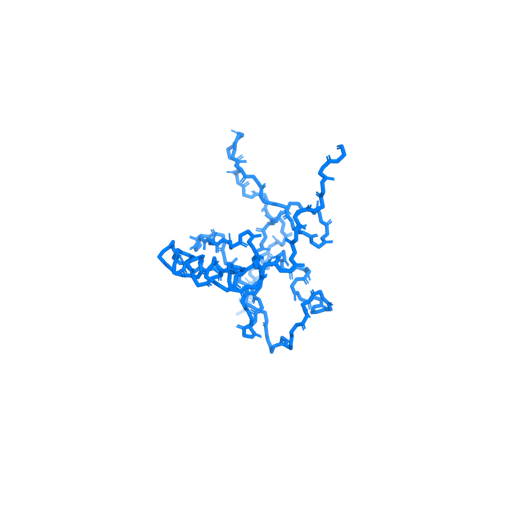74 -6.716 1.00 91.56 78 THR A O 1
ATOM 601 N N . LEU A 1 79 ? 1.051 -2.870 -7.253 1.00 92.44 79 LEU A N 1
ATOM 602 C CA . LEU A 1 79 ? 0.328 -2.815 -5.971 1.00 92.44 79 LEU A CA 1
ATOM 603 C C . LEU A 1 79 ? 1.163 -2.327 -4.779 1.00 92.44 79 LEU A C 1
ATOM 605 O O . LEU A 1 79 ? 0.734 -2.446 -3.631 1.00 92.44 79 LEU A O 1
ATOM 609 N N . GLN A 1 80 ? 2.349 -1.770 -5.020 1.00 94.44 80 GLN A N 1
ATOM 610 C CA . GLN A 1 80 ? 3.185 -1.227 -3.953 1.00 94.44 80 GLN A CA 1
ATOM 611 C C . GLN A 1 80 ? 2.635 0.105 -3.438 1.00 94.44 80 GLN A C 1
ATOM 613 O O . GLN A 1 80 ? 2.178 0.931 -4.230 1.00 94.44 80 GLN A O 1
ATOM 618 N N . GLY A 1 81 ? 2.662 0.287 -2.116 1.00 93.75 81 GLY A N 1
ATOM 619 C CA . GLY A 1 81 ? 2.129 1.451 -1.413 1.00 93.75 81 GLY A CA 1
ATOM 620 C C . GLY A 1 81 ? 3.214 2.392 -0.896 1.00 93.75 81 GLY A C 1
ATOM 621 O O . GLY A 1 81 ? 4.080 1.990 -0.112 1.00 93.75 81 GLY A O 1
ATOM 622 N N . PHE A 1 82 ? 3.108 3.664 -1.262 1.00 94.75 82 PHE A N 1
ATOM 623 C CA . PHE A 1 82 ? 4.076 4.727 -1.001 1.00 94.75 82 PHE A CA 1
ATOM 624 C C . PHE A 1 82 ? 3.482 5.821 -0.116 1.00 94.75 82 PHE A C 1
ATOM 626 O O . PHE A 1 82 ? 2.272 6.065 -0.132 1.00 94.75 82 PHE A O 1
ATOM 633 N N . LYS A 1 83 ? 4.342 6.473 0.672 1.00 90.94 83 LYS A N 1
ATOM 634 C CA . LYS A 1 83 ? 3.927 7.533 1.603 1.00 90.94 83 LYS A CA 1
ATOM 635 C C . LYS A 1 83 ? 3.740 8.867 0.889 1.00 90.94 83 LYS A C 1
ATOM 637 O O . LYS A 1 83 ? 2.952 9.690 1.340 1.00 90.94 83 LYS A O 1
ATOM 642 N N . THR A 1 84 ? 4.453 9.081 -0.215 1.00 91.62 84 THR A N 1
ATOM 643 C CA . THR A 1 84 ? 4.394 10.327 -0.984 1.00 91.62 84 THR A CA 1
ATOM 644 C C . THR A 1 84 ? 4.134 10.064 -2.463 1.00 91.62 84 THR A C 1
ATOM 646 O O . THR A 1 84 ? 4.456 9.003 -3.000 1.00 91.62 84 THR A O 1
ATOM 649 N N . GLU A 1 85 ? 3.571 11.060 -3.144 1.00 92.50 85 GLU A N 1
ATOM 650 C CA . GLU A 1 85 ? 3.376 11.012 -4.594 1.00 92.50 85 GLU A CA 1
ATOM 651 C C . GLU A 1 85 ? 4.714 10.929 -5.344 1.00 92.50 85 GLU A C 1
ATOM 653 O O . GLU A 1 85 ? 4.822 10.217 -6.340 1.00 92.50 85 GLU A O 1
ATOM 658 N N . GLN A 1 86 ? 5.756 11.595 -4.836 1.00 94.62 86 GLN A N 1
ATOM 659 C CA . GLN A 1 86 ? 7.095 11.568 -5.424 1.00 94.62 86 GLN A CA 1
ATOM 660 C C . GLN A 1 86 ? 7.695 10.154 -5.428 1.00 94.62 86 GLN A C 1
ATOM 662 O O . GLN A 1 86 ? 8.259 9.737 -6.439 1.00 94.62 86 GLN A O 1
ATOM 667 N N . GLU A 1 87 ? 7.548 9.406 -4.330 1.00 95.19 87 GLU A N 1
ATOM 668 C CA . GLU A 1 87 ? 7.976 8.003 -4.247 1.00 95.19 87 GLU A CA 1
ATOM 669 C C . GLU A 1 87 ? 7.250 7.133 -5.283 1.00 95.19 87 GLU A C 1
ATOM 671 O O . GLU A 1 87 ? 7.885 6.356 -5.998 1.00 95.19 87 GLU A O 1
ATOM 676 N N . LEU A 1 88 ? 5.927 7.300 -5.415 1.00 95.19 88 LEU A N 1
ATOM 677 C CA . LEU A 1 88 ? 5.145 6.590 -6.429 1.00 95.19 88 LEU A CA 1
ATOM 678 C C . LEU A 1 88 ? 5.594 6.962 -7.851 1.00 95.19 88 LEU A C 1
ATOM 680 O O . LEU A 1 88 ? 5.711 6.085 -8.708 1.00 95.19 88 LEU A O 1
ATOM 684 N N . ALA A 1 89 ? 5.830 8.246 -8.119 1.00 94.50 89 ALA A N 1
ATOM 685 C CA . ALA A 1 89 ? 6.250 8.725 -9.430 1.00 94.50 89 ALA A CA 1
ATOM 686 C C . ALA A 1 89 ? 7.616 8.149 -9.828 1.00 94.50 89 ALA A C 1
ATOM 688 O O . ALA A 1 89 ? 7.785 7.699 -10.963 1.00 94.50 89 ALA A O 1
ATOM 689 N N . GLU A 1 90 ? 8.569 8.108 -8.894 1.00 95.56 90 GLU A N 1
ATOM 690 C CA . GLU A 1 90 ? 9.876 7.487 -9.111 1.00 95.56 90 GLU A CA 1
ATOM 691 C C . GLU A 1 90 ? 9.743 5.993 -9.417 1.00 95.56 90 GLU A C 1
ATOM 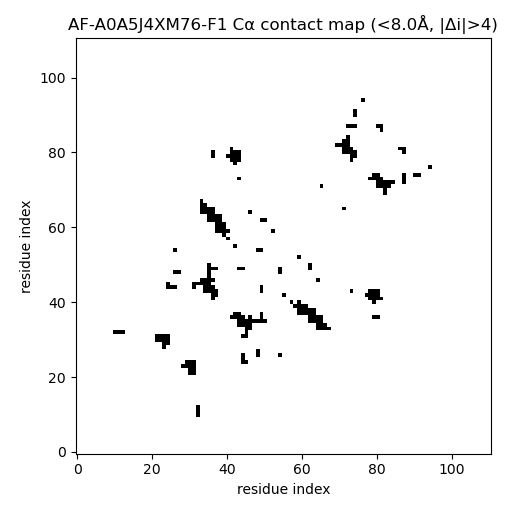693 O O . GLU A 1 90 ? 10.243 5.521 -10.441 1.00 95.56 90 GLU A O 1
ATOM 698 N N . HIS A 1 91 ? 8.974 5.268 -8.604 1.00 94.94 91 HIS A N 1
ATOM 699 C CA . HIS A 1 91 ? 8.694 3.854 -8.835 1.00 94.94 91 HIS A CA 1
ATOM 700 C C . HIS A 1 91 ? 8.050 3.599 -10.205 1.00 94.94 91 HIS A C 1
ATOM 702 O O . 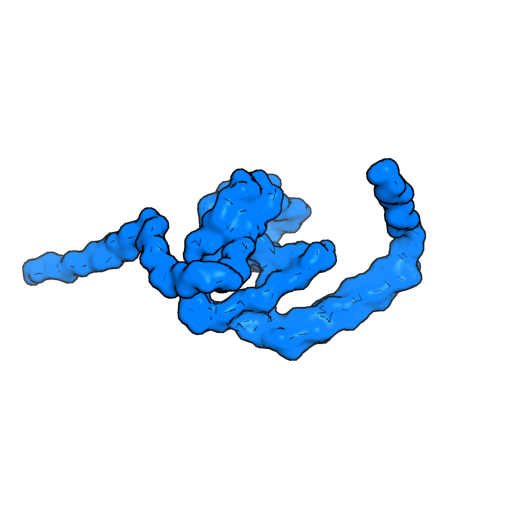HIS A 1 91 ? 8.452 2.703 -10.947 1.00 94.94 91 HIS A O 1
ATOM 708 N N . ALA A 1 92 ? 7.075 4.423 -10.593 1.00 93.38 92 ALA A N 1
ATOM 709 C CA . ALA A 1 92 ? 6.405 4.305 -11.882 1.00 93.38 92 ALA A CA 1
ATOM 710 C C . ALA A 1 92 ? 7.368 4.507 -13.064 1.00 93.38 92 ALA A C 1
ATOM 712 O O . ALA A 1 92 ? 7.212 3.839 -14.088 1.00 93.38 92 ALA A O 1
ATOM 713 N N . ARG A 1 93 ? 8.368 5.394 -12.943 1.00 93.62 93 ARG A N 1
ATOM 714 C CA . ARG A 1 93 ? 9.419 5.551 -13.964 1.00 93.62 93 ARG A CA 1
ATOM 715 C C . ARG A 1 93 ? 10.259 4.285 -14.091 1.00 93.62 93 ARG A C 1
ATOM 717 O O . ARG A 1 93 ? 10.449 3.802 -15.204 1.00 93.62 93 ARG A O 1
ATOM 724 N N . GLN A 1 94 ? 10.691 3.718 -12.969 1.00 91.00 94 GLN A N 1
ATOM 725 C CA . GLN A 1 94 ? 11.506 2.500 -12.946 1.00 91.00 94 GLN A CA 1
ATOM 726 C C . GLN A 1 94 ? 10.757 1.304 -13.548 1.00 91.00 94 GLN A C 1
ATOM 728 O O . GLN A 1 94 ? 11.280 0.612 -14.422 1.00 91.00 94 GLN A O 1
ATOM 733 N N . VAL A 1 95 ? 9.496 1.102 -13.157 1.00 90.12 95 VAL A N 1
ATOM 734 C CA . VAL A 1 95 ? 8.655 0.023 -13.696 1.00 90.12 95 VAL A CA 1
ATOM 735 C C . VAL A 1 95 ? 8.436 0.176 -15.200 1.00 90.12 95 VAL A C 1
ATOM 737 O O . VAL A 1 95 ? 8.551 -0.809 -15.925 1.00 90.12 95 VAL A O 1
ATOM 740 N N . LYS A 1 96 ? 8.165 1.393 -15.693 1.00 84.88 96 LYS A N 1
ATOM 741 C CA . LYS A 1 96 ? 8.006 1.644 -17.136 1.00 84.88 96 LYS A CA 1
ATOM 742 C C . LYS A 1 96 ? 9.252 1.244 -17.923 1.00 84.88 96 LYS A C 1
ATOM 744 O O . LYS A 1 96 ? 9.119 0.574 -18.942 1.00 84.88 96 LYS A O 1
ATOM 749 N N . THR A 1 97 ? 10.440 1.602 -17.439 1.00 84.94 97 THR A N 1
ATOM 750 C CA . THR A 1 97 ? 11.708 1.216 -18.076 1.00 84.94 97 THR A CA 1
ATOM 751 C C . THR A 1 97 ? 11.893 -0.302 -18.082 1.00 84.94 97 THR A C 1
ATOM 753 O O . THR A 1 97 ? 12.252 -0.868 -19.112 1.00 84.94 97 THR A O 1
ATOM 756 N N . ASN A 1 98 ? 11.576 -0.980 -16.975 1.00 80.62 98 ASN A N 1
ATOM 757 C CA . ASN A 1 98 ? 11.706 -2.436 -16.868 1.00 80.62 98 ASN A CA 1
ATOM 758 C C . ASN A 1 98 ? 10.759 -3.185 -17.815 1.00 80.62 98 ASN A C 1
ATOM 760 O O . ASN A 1 98 ? 11.173 -4.154 -18.452 1.00 80.62 98 ASN A O 1
ATOM 764 N N . ILE A 1 99 ? 9.510 -2.718 -17.933 1.00 77.62 99 ILE A N 1
ATOM 765 C CA . ILE A 1 99 ? 8.522 -3.272 -18.869 1.00 77.62 99 ILE A CA 1
ATOM 766 C C . ILE A 1 99 ? 8.959 -3.015 -20.317 1.00 77.62 99 ILE A C 1
ATOM 768 O O . ILE A 1 99 ? 8.918 -3.930 -21.134 1.00 77.62 99 ILE A O 1
ATOM 772 N N . ALA A 1 100 ? 9.429 -1.804 -20.638 1.00 74.56 100 ALA A N 1
ATOM 773 C CA . ALA A 1 100 ? 9.922 -1.474 -21.977 1.00 74.56 100 ALA A CA 1
ATOM 774 C C . ALA A 1 100 ? 11.150 -2.314 -22.379 1.00 74.56 100 ALA A C 1
ATOM 776 O O . ALA A 1 100 ? 11.297 -2.664 -23.548 1.00 74.56 100 ALA A O 1
ATOM 777 N N . ALA A 1 101 ? 12.003 -2.675 -21.416 1.00 71.00 101 ALA A N 1
ATOM 778 C CA . ALA A 1 101 ? 13.156 -3.546 -21.633 1.00 71.00 101 ALA A CA 1
ATOM 779 C C . ALA A 1 101 ? 12.787 -5.033 -21.823 1.00 71.00 101 ALA A C 1
ATOM 781 O O . ALA A 1 101 ? 13.599 -5.791 -22.347 1.00 71.00 101 ALA A O 1
ATOM 782 N N . HIS A 1 102 ? 11.580 -5.456 -21.426 1.00 60.84 102 HIS A N 1
ATOM 783 C CA . HIS A 1 102 ? 11.101 -6.839 -21.538 1.00 60.84 102 HIS A CA 1
ATOM 784 C C . HIS A 1 102 ? 9.717 -6.893 -22.213 1.00 60.84 102 HIS A C 1
ATOM 786 O O . HIS A 1 102 ? 8.713 -7.172 -21.553 1.00 60.84 102 HIS A O 1
ATOM 792 N N . PRO A 1 103 ? 9.633 -6.682 -23.540 1.00 57.47 103 PRO A N 1
ATOM 793 C CA . PRO A 1 103 ? 8.369 -6.585 -24.282 1.00 57.47 103 PRO A CA 1
ATOM 794 C C . PRO A 1 103 ? 7.576 -7.905 -24.415 1.00 57.47 103 PRO A C 1
ATOM 796 O O . PRO A 1 103 ? 6.642 -7.984 -25.208 1.00 57.47 103 PRO A O 1
ATOM 799 N N . ALA A 1 104 ? 7.904 -8.955 -23.656 1.00 54.19 104 ALA A N 1
ATOM 800 C CA . ALA A 1 104 ? 7.330 -10.296 -23.812 1.00 54.19 104 ALA A CA 1
ATOM 801 C C . ALA A 1 104 ? 5.887 -10.463 -23.288 1.00 54.19 104 ALA A C 1
ATOM 803 O O . ALA A 1 104 ? 5.363 -11.574 -23.298 1.00 54.19 104 ALA A O 1
ATOM 804 N N . LEU A 1 105 ? 5.219 -9.391 -22.857 1.00 52.94 105 LEU A N 1
ATOM 805 C CA . LEU A 1 105 ? 3.797 -9.411 -22.508 1.00 52.94 105 LEU A CA 1
ATOM 806 C C . LEU A 1 105 ? 3.052 -8.452 -23.432 1.00 52.94 105 LEU A C 1
ATOM 808 O O . LEU A 1 105 ? 2.726 -7.320 -23.076 1.00 52.94 105 LEU A O 1
ATOM 812 N N . THR A 1 106 ? 2.807 -8.924 -24.652 1.00 51.44 106 THR A N 1
ATOM 813 C CA . THR A 1 106 ? 1.780 -8.354 -25.519 1.00 51.44 106 THR A CA 1
ATOM 814 C C . THR A 1 106 ? 0.462 -8.271 -24.742 1.00 51.44 106 THR A C 1
ATOM 816 O O . THR A 1 106 ? 0.137 -9.185 -23.977 1.00 51.44 106 THR A O 1
ATOM 819 N N . PRO A 1 107 ? -0.320 -7.190 -24.896 1.00 50.94 107 PRO A N 1
ATOM 820 C CA . PRO A 1 107 ? -1.647 -7.154 -24.312 1.00 50.94 107 PRO A CA 1
ATOM 821 C C . PRO A 1 107 ? -2.447 -8.324 -24.891 1.00 50.94 107 PRO A C 1
ATOM 823 O O . PRO A 1 107 ? -2.544 -8.474 -26.111 1.00 50.94 107 PRO A O 1
ATOM 826 N N . VAL A 1 108 ? -3.010 -9.165 -24.018 1.00 55.41 108 VAL A N 1
ATOM 827 C CA . VAL A 1 108 ? -4.100 -10.063 -24.408 1.00 55.41 108 VAL A CA 1
ATOM 828 C C . VAL A 1 108 ? -5.160 -9.162 -25.025 1.00 55.41 108 VAL A C 1
ATOM 830 O O . VAL A 1 108 ? -5.694 -8.288 -24.342 1.00 55.41 108 VAL A O 1
ATOM 833 N N . ALA A 1 109 ? -5.384 -9.317 -26.330 1.00 45.84 109 ALA A N 1
ATOM 834 C CA . ALA A 1 109 ? -6.393 -8.575 -27.063 1.00 45.84 109 ALA A CA 1
ATOM 835 C C . ALA A 1 109 ? -7.712 -8.646 -26.283 1.00 45.84 109 ALA A C 1
ATOM 837 O O . ALA A 1 109 ? -8.222 -9.739 -26.019 1.00 45.84 109 ALA A O 1
ATOM 838 N N . ALA A 1 110 ? -8.210 -7.484 -25.858 1.00 48.91 110 ALA A N 1
ATOM 839 C CA . ALA A 1 110 ? -9.518 -7.374 -25.239 1.00 48.91 110 ALA A CA 1
ATOM 840 C C . ALA A 1 110 ? -10.554 -7.936 -26.226 1.00 48.91 110 ALA A C 1
ATOM 842 O O . ALA A 1 110 ? -10.588 -7.518 -27.385 1.00 48.91 110 ALA A O 1
ATOM 843 N N . ARG A 1 111 ? -11.313 -8.937 -25.774 1.00 43.41 111 ARG A N 1
ATOM 844 C CA . ARG A 1 111 ? -12.492 -9.454 -26.473 1.00 43.41 111 ARG A CA 1
ATOM 845 C C . ARG A 1 111 ? -13.659 -8.492 -26.327 1.00 43.41 111 ARG A C 1
ATOM 847 O O . ARG A 1 111 ? -13.755 -7.874 -25.243 1.00 43.41 111 ARG A O 1
#

Radius of gyration: 16.99 Å; Cα contacts (8 Å, |Δi|>4): 129; chains: 1; bounding box: 34×28×65 Å